Protein AF-A0A7C3RC36-F1 (afdb_monomer_lite)

Radius of gyration: 30.32 Å; chains: 1; bounding box: 70×26×83 Å

Structure (mmCIF, N/CA/C/O backbone):
data_AF-A0A7C3RC36-F1
#
_entry.id   AF-A0A7C3RC36-F1
#
loop_
_atom_site.group_PDB
_atom_site.id
_atom_site.type_symbol
_atom_site.label_atom_id
_atom_site.label_alt_id
_atom_site.label_comp_id
_atom_site.label_asym_id
_atom_site.label_entity_id
_atom_site.label_seq_id
_atom_site.pdbx_PDB_ins_code
_atom_site.Cartn_x
_atom_site.Cartn_y
_atom_site.Cartn_z
_atom_site.occupancy
_atom_site.B_iso_or_equiv
_atom_site.auth_seq_id
_atom_site.auth_comp_id
_atom_site.auth_asym_id
_atom_site.auth_atom_id
_atom_site.pdbx_PDB_model_num
ATOM 1 N N . MET A 1 1 ? 49.256 -18.313 -55.784 1.00 41.12 1 MET A N 1
ATOM 2 C CA . MET A 1 1 ? 48.432 -17.602 -54.780 1.00 41.12 1 MET A CA 1
ATOM 3 C C . MET A 1 1 ? 48.612 -16.095 -54.955 1.00 41.12 1 MET A C 1
ATOM 5 O O . MET A 1 1 ? 49.393 -15.499 -54.232 1.00 41.12 1 MET A O 1
ATOM 9 N N . ALA A 1 2 ? 47.983 -15.483 -55.966 1.00 47.84 2 ALA A N 1
ATOM 10 C CA . ALA A 1 2 ? 48.181 -14.054 -56.260 1.00 47.84 2 ALA A CA 1
ATOM 11 C C . ALA A 1 2 ? 47.022 -13.438 -57.072 1.00 47.84 2 ALA A C 1
ATOM 13 O O . ALA A 1 2 ? 47.257 -12.705 -58.027 1.00 47.84 2 ALA A O 1
ATOM 14 N N . SER A 1 3 ? 45.765 -13.757 -56.743 1.00 48.69 3 SER A N 1
ATOM 15 C CA . SER A 1 3 ? 44.600 -13.151 -57.418 1.00 48.69 3 SER A CA 1
ATOM 16 C C . SER A 1 3 ? 43.690 -12.329 -56.502 1.00 48.69 3 SER A C 1
ATOM 18 O O . SER A 1 3 ? 42.839 -11.613 -57.009 1.00 48.69 3 SER A O 1
ATOM 20 N N . VAL A 1 4 ? 43.891 -12.352 -55.179 1.00 55.34 4 VAL A N 1
ATOM 21 C CA . VAL A 1 4 ? 43.049 -11.600 -54.220 1.00 55.34 4 VAL A CA 1
ATOM 22 C C . VAL A 1 4 ? 43.537 -10.153 -54.004 1.00 55.34 4 VAL A C 1
ATOM 24 O O . VAL A 1 4 ? 42.806 -9.330 -53.472 1.00 55.34 4 VAL A O 1
ATOM 27 N N . ILE A 1 5 ? 44.750 -9.812 -54.460 1.00 54.00 5 ILE A N 1
ATOM 28 C CA . ILE A 1 5 ? 45.387 -8.495 -54.236 1.00 54.00 5 ILE A CA 1
ATOM 29 C C . ILE A 1 5 ? 45.072 -7.487 -55.367 1.00 54.00 5 ILE A C 1
ATOM 31 O O . ILE A 1 5 ? 45.400 -6.315 -55.258 1.00 54.00 5 ILE A O 1
ATOM 35 N N . LYS A 1 6 ? 44.419 -7.902 -56.464 1.00 52.84 6 LYS A N 1
ATOM 36 C CA . LYS A 1 6 ? 44.285 -7.067 -57.678 1.00 52.84 6 LYS A CA 1
ATOM 37 C C . LYS A 1 6 ? 42.947 -6.338 -57.851 1.00 52.84 6 LYS A C 1
ATOM 39 O O . LYS A 1 6 ? 42.795 -5.623 -58.836 1.00 52.84 6 LYS A O 1
ATOM 44 N N . ASP A 1 7 ? 42.001 -6.503 -56.926 1.00 60.94 7 ASP A N 1
ATOM 45 C CA . ASP A 1 7 ? 40.666 -5.894 -57.010 1.00 60.94 7 ASP A CA 1
ATOM 46 C C . ASP A 1 7 ? 40.383 -4.990 -55.800 1.00 60.94 7 ASP A C 1
ATOM 48 O O . ASP A 1 7 ? 39.564 -5.278 -54.926 1.00 60.94 7 ASP A O 1
ATOM 52 N N . GLU A 1 8 ? 41.128 -3.88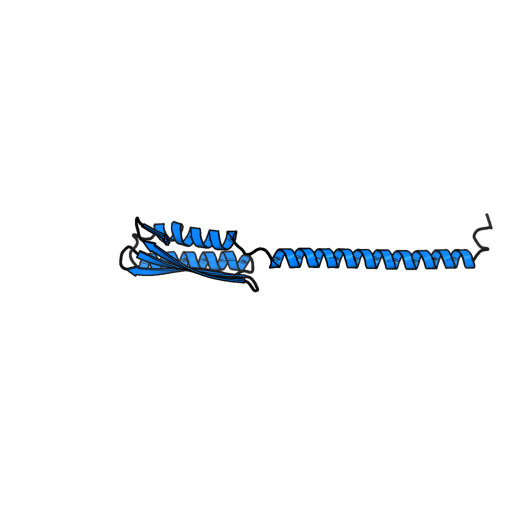5 -55.732 1.00 69.62 8 GLU A N 1
ATOM 53 C CA . GLU A 1 8 ? 41.022 -2.881 -54.664 1.00 69.62 8 GLU A CA 1
ATOM 54 C C . GLU A 1 8 ? 39.613 -2.271 -54.579 1.00 69.62 8 GLU A C 1
ATOM 56 O O . GLU A 1 8 ? 39.126 -1.948 -53.495 1.00 69.62 8 GLU A O 1
ATOM 61 N N . ARG A 1 9 ? 38.913 -2.173 -55.719 1.00 71.44 9 ARG A N 1
ATOM 62 C CA . ARG A 1 9 ? 37.530 -1.678 -55.785 1.00 71.44 9 ARG A CA 1
ATOM 63 C C . ARG A 1 9 ? 36.546 -2.682 -55.187 1.00 71.44 9 ARG A C 1
ATOM 65 O O . ARG A 1 9 ? 35.662 -2.278 -54.433 1.00 71.44 9 ARG A O 1
ATOM 72 N N . GLY A 1 10 ? 36.723 -3.974 -55.474 1.00 72.31 10 GLY A N 1
ATOM 73 C CA . GLY A 1 10 ? 35.944 -5.051 -54.864 1.00 72.31 10 GLY A CA 1
ATOM 74 C C . GLY A 1 10 ? 36.140 -5.129 -53.348 1.00 72.31 10 GLY A C 1
ATOM 75 O O . GLY A 1 10 ? 35.162 -5.208 -52.607 1.00 72.31 10 GLY A O 1
ATOM 76 N N . GLN A 1 11 ? 37.382 -5.012 -52.863 1.00 77.62 11 GLN A N 1
ATOM 77 C CA . GLN A 1 11 ? 37.661 -4.968 -51.421 1.00 77.62 11 GLN A CA 1
ATOM 78 C C . GLN A 1 11 ? 37.024 -3.751 -50.742 1.00 77.62 11 GLN A C 1
ATOM 80 O O . GLN A 1 11 ? 36.421 -3.896 -49.680 1.00 77.62 11 GLN A O 1
ATOM 85 N N . MET A 1 12 ? 37.092 -2.569 -51.361 1.00 80.50 12 MET A N 1
ATOM 86 C CA . MET A 1 12 ? 36.468 -1.358 -50.822 1.00 80.50 12 MET A CA 1
ATOM 87 C C . MET A 1 12 ? 34.943 -1.498 -50.700 1.00 80.50 12 MET A C 1
ATOM 89 O O . MET A 1 12 ? 34.372 -1.092 -49.690 1.00 80.50 12 MET A O 1
ATOM 93 N N . LEU A 1 13 ? 34.291 -2.133 -51.679 1.00 81.81 13 LEU A N 1
ATOM 94 C CA . LEU A 1 13 ? 32.861 -2.455 -51.634 1.00 81.81 13 LEU A CA 1
ATOM 95 C C . LEU A 1 13 ? 32.517 -3.416 -50.492 1.00 81.81 13 LEU A C 1
ATOM 97 O O . LEU A 1 13 ? 31.538 -3.198 -49.776 1.00 81.81 13 LEU A O 1
ATOM 101 N N . VAL A 1 14 ? 33.340 -4.448 -50.287 1.00 85.31 14 VAL A N 1
ATOM 102 C CA . VAL A 1 14 ? 33.167 -5.393 -49.176 1.00 85.31 14 VAL A CA 1
ATOM 103 C C . VAL A 1 14 ? 33.292 -4.670 -47.834 1.00 85.31 14 VAL A C 1
ATOM 105 O O . VAL A 1 14 ? 32.406 -4.816 -46.992 1.00 85.31 14 VAL A O 1
ATOM 108 N N . PHE A 1 15 ? 34.305 -3.818 -47.649 1.00 87.19 15 PHE A N 1
ATOM 109 C CA . PHE A 1 15 ? 34.443 -3.014 -46.430 1.00 87.19 15 PHE A CA 1
ATOM 110 C C . PHE A 1 15 ? 33.249 -2.085 -46.202 1.00 87.19 15 PHE A C 1
ATOM 112 O O . PHE A 1 15 ? 32.733 -2.019 -45.088 1.00 87.19 15 PHE A O 1
ATOM 119 N N . PHE A 1 16 ? 32.761 -1.415 -47.247 1.00 88.31 16 PHE A N 1
ATOM 120 C CA . PHE A 1 16 ? 31.613 -0.520 -47.126 1.00 88.31 16 PHE A CA 1
ATOM 121 C C . PHE A 1 16 ? 30.345 -1.280 -46.724 1.00 88.31 16 PHE A C 1
ATOM 123 O O . PHE A 1 16 ? 29.621 -0.858 -45.823 1.00 88.31 16 PHE A O 1
ATOM 130 N N . SER A 1 17 ? 30.107 -2.440 -47.341 1.00 88.44 17 SER A N 1
ATOM 131 C CA . SER A 1 17 ? 28.969 -3.298 -47.001 1.00 88.44 17 SER A CA 1
ATOM 132 C C . SER A 1 17 ? 29.030 -3.797 -45.554 1.00 88.44 17 SER A C 1
ATOM 134 O O . SER A 1 17 ? 28.016 -3.789 -44.859 1.00 88.44 17 SER A O 1
ATOM 136 N N . LEU A 1 18 ? 30.225 -4.140 -45.064 1.00 91.19 18 LEU A N 1
ATOM 137 C CA . LEU A 1 18 ? 30.443 -4.582 -43.690 1.00 91.19 18 LEU A CA 1
ATOM 138 C C . LEU A 1 18 ? 30.184 -3.454 -42.679 1.00 91.19 18 LEU A C 1
ATOM 140 O O . LEU A 1 18 ? 29.532 -3.677 -41.658 1.00 91.19 18 LEU A O 1
ATOM 144 N N . VAL A 1 19 ? 30.625 -2.229 -42.980 1.00 93.44 19 VAL A N 1
ATOM 145 C CA . VAL A 1 19 ? 30.347 -1.046 -42.147 1.00 93.44 19 VAL A CA 1
ATOM 146 C C . VAL A 1 19 ? 28.845 -0.768 -42.083 1.00 93.44 19 VAL A C 1
ATOM 148 O O . VAL A 1 19 ? 28.298 -0.611 -40.992 1.00 93.44 19 VAL A O 1
ATOM 151 N N . VAL A 1 20 ? 28.153 -0.778 -43.225 1.00 93.56 20 VAL A N 1
ATOM 152 C CA . VAL A 1 20 ? 26.699 -0.556 -43.278 1.00 93.56 20 VAL A CA 1
ATOM 153 C C . VAL A 1 20 ? 25.944 -1.646 -42.514 1.00 93.56 20 VAL A C 1
ATOM 155 O O . VAL A 1 20 ? 25.061 -1.329 -41.720 1.00 93.56 20 VAL A O 1
ATOM 158 N N . ALA A 1 21 ? 26.319 -2.917 -42.678 1.00 93.19 21 ALA A N 1
ATOM 159 C CA . ALA A 1 21 ? 25.715 -4.023 -41.936 1.00 93.19 21 ALA A CA 1
ATOM 160 C C . ALA A 1 21 ? 25.904 -3.871 -40.419 1.00 93.19 21 ALA A C 1
ATOM 162 O O . ALA A 1 21 ? 24.972 -4.107 -39.651 1.00 93.19 21 ALA A O 1
ATOM 163 N N . THR A 1 22 ? 27.080 -3.410 -39.988 1.00 92.25 22 THR A N 1
ATOM 164 C CA . THR A 1 22 ? 27.376 -3.164 -38.569 1.00 92.25 22 THR A CA 1
ATOM 165 C C . THR A 1 22 ? 26.521 -2.025 -38.010 1.00 92.25 22 THR A C 1
ATOM 167 O O . THR A 1 22 ? 25.966 -2.152 -36.919 1.00 92.25 22 THR A O 1
ATOM 170 N N . ILE A 1 23 ? 26.345 -0.938 -38.770 1.00 94.00 23 ILE A N 1
ATOM 171 C CA . ILE A 1 23 ? 25.473 0.182 -38.385 1.00 94.00 23 ILE A CA 1
ATOM 172 C C . ILE A 1 23 ? 24.019 -0.287 -38.261 1.00 94.00 23 ILE A C 1
ATOM 174 O O . ILE A 1 23 ? 23.360 0.008 -37.265 1.00 94.00 23 ILE A O 1
ATOM 178 N N . LEU A 1 24 ? 23.522 -1.054 -39.235 1.00 92.44 24 LEU A N 1
ATOM 179 C CA . LEU A 1 24 ? 22.159 -1.592 -39.212 1.00 92.44 24 LEU A CA 1
ATOM 180 C C . LEU A 1 24 ? 21.934 -2.551 -38.038 1.00 92.44 24 LEU A C 1
ATOM 182 O O . LEU A 1 24 ? 20.889 -2.487 -37.388 1.00 92.44 24 LEU A O 1
ATOM 186 N N . ALA A 1 25 ? 22.914 -3.401 -37.724 1.00 91.88 25 ALA A N 1
ATOM 187 C CA . ALA A 1 25 ? 22.858 -4.280 -36.561 1.00 91.88 25 ALA A CA 1
ATOM 188 C C . ALA A 1 25 ? 22.783 -3.472 -35.256 1.00 91.88 25 ALA A C 1
ATOM 190 O O . ALA A 1 25 ? 21.935 -3.748 -34.409 1.00 91.88 25 ALA A O 1
ATOM 191 N N . TYR A 1 26 ? 23.605 -2.427 -35.120 1.00 93.38 26 TYR A N 1
ATOM 192 C CA . TYR A 1 26 ? 23.609 -1.575 -33.931 1.00 93.38 26 TYR A CA 1
ATOM 193 C C . TYR A 1 26 ? 22.287 -0.814 -33.757 1.00 93.38 26 TYR A C 1
ATOM 195 O O . TYR A 1 26 ? 21.710 -0.807 -32.670 1.00 93.38 26 TYR A O 1
ATOM 203 N N . LEU A 1 27 ? 21.755 -0.239 -34.841 1.00 88.56 27 LEU A N 1
ATOM 204 C CA . LEU A 1 27 ? 20.449 0.426 -34.835 1.00 88.56 27 LEU A CA 1
ATOM 205 C C . LEU A 1 27 ? 19.314 -0.539 -34.477 1.00 88.56 27 LEU A C 1
ATOM 207 O O . LEU A 1 27 ? 18.410 -0.167 -33.733 1.00 88.56 27 LEU A O 1
ATOM 211 N N . SER A 1 28 ? 19.379 -1.784 -34.952 1.00 89.94 28 SER A N 1
ATOM 212 C CA . SER A 1 28 ? 18.386 -2.814 -34.627 1.00 89.94 28 SER A CA 1
ATOM 213 C C . SER A 1 28 ? 18.410 -3.175 -33.141 1.00 89.94 28 SER A C 1
ATOM 215 O O . SER A 1 28 ? 17.353 -3.300 -32.524 1.00 89.94 28 SER A O 1
ATOM 217 N N . VAL A 1 29 ? 19.601 -3.283 -32.543 1.00 90.56 29 VAL A N 1
ATOM 218 C CA . VAL A 1 29 ? 19.759 -3.528 -31.100 1.00 90.56 29 VAL A CA 1
ATOM 219 C C . VAL A 1 29 ? 19.218 -2.356 -30.282 1.00 90.56 29 VAL A C 1
ATOM 221 O O . VAL A 1 29 ? 18.442 -2.579 -29.355 1.00 90.56 29 VAL A O 1
ATOM 224 N N . LEU A 1 30 ? 19.555 -1.115 -30.645 1.00 87.88 30 LEU A N 1
ATOM 225 C CA . LEU A 1 30 ? 19.027 0.078 -29.973 1.00 87.88 30 LEU A CA 1
ATOM 226 C C . LEU A 1 30 ? 17.500 0.169 -30.079 1.00 87.88 30 LEU A C 1
ATOM 228 O O . LEU A 1 30 ? 16.824 0.501 -29.108 1.00 87.88 30 LEU A O 1
ATOM 232 N N . HIS A 1 31 ? 16.938 -0.153 -31.244 1.00 85.31 31 HIS A N 1
ATOM 233 C CA . HIS A 1 31 ? 15.493 -0.156 -31.439 1.00 85.31 31 HIS A CA 1
ATOM 234 C C . HIS A 1 31 ? 14.804 -1.230 -30.590 1.00 85.31 31 HIS A C 1
ATOM 236 O O . HIS A 1 31 ? 13.800 -0.943 -29.941 1.00 85.31 31 HIS A O 1
ATOM 242 N N . ALA A 1 32 ? 15.373 -2.437 -30.532 1.00 82.62 32 ALA A N 1
ATOM 243 C CA . ALA A 1 32 ? 14.873 -3.506 -29.676 1.00 82.62 32 ALA A CA 1
ATOM 244 C C . ALA A 1 32 ? 14.923 -3.115 -28.190 1.00 82.62 32 ALA A C 1
ATOM 246 O O . ALA A 1 32 ? 13.947 -3.334 -27.479 1.00 82.62 32 ALA A O 1
ATOM 247 N N . GLN A 1 33 ? 16.008 -2.478 -27.735 1.00 82.12 33 GLN A N 1
ATOM 248 C CA . GLN A 1 33 ? 16.126 -1.958 -26.368 1.00 82.12 33 GLN A CA 1
ATOM 249 C C . GLN A 1 33 ? 15.086 -0.872 -26.072 1.00 82.12 33 GLN A C 1
ATOM 251 O O . GLN A 1 33 ? 14.450 -0.914 -25.023 1.00 82.12 33 GLN A O 1
ATOM 256 N N . ASN A 1 34 ? 14.852 0.053 -27.006 1.00 77.56 34 ASN A N 1
ATOM 257 C CA . ASN A 1 34 ? 13.831 1.091 -26.855 1.00 77.56 34 ASN A CA 1
ATOM 258 C C . ASN A 1 34 ? 12.413 0.514 -26.804 1.00 77.56 34 ASN A C 1
ATOM 260 O O . ASN A 1 34 ? 11.600 0.969 -26.002 1.00 77.56 34 ASN A O 1
ATOM 264 N N . ILE A 1 35 ? 12.108 -0.492 -27.629 1.00 74.81 35 ILE A N 1
ATOM 265 C CA . ILE A 1 35 ? 10.823 -1.198 -27.564 1.00 74.81 35 ILE A CA 1
ATOM 266 C C . ILE A 1 35 ? 10.688 -1.918 -26.222 1.00 74.81 35 ILE A C 1
ATOM 268 O O . ILE A 1 35 ? 9.635 -1.825 -25.598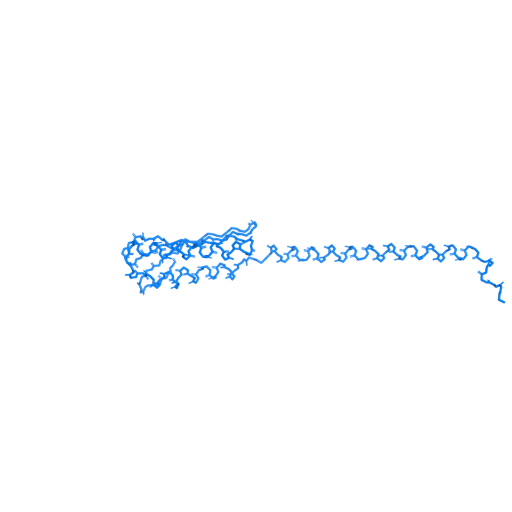 1.00 74.81 35 ILE A O 1
ATOM 272 N N . LEU A 1 36 ? 11.736 -2.603 -25.757 1.00 68.00 36 LEU A N 1
ATOM 273 C CA . LEU A 1 36 ? 11.711 -3.310 -24.477 1.00 68.00 36 LEU A CA 1
ATOM 274 C C . LEU A 1 36 ? 11.466 -2.340 -23.316 1.00 68.00 36 LEU A C 1
ATOM 276 O O . LEU A 1 36 ? 10.556 -2.559 -22.523 1.00 68.00 36 LEU A O 1
ATOM 280 N N . ALA A 1 37 ? 12.200 -1.226 -23.283 1.00 65.88 37 ALA A N 1
ATOM 281 C CA . ALA A 1 37 ? 12.034 -0.172 -22.288 1.00 65.88 37 ALA A CA 1
ATOM 282 C C . ALA A 1 37 ? 10.638 0.468 -22.356 1.00 65.88 37 ALA A C 1
ATOM 284 O O . ALA A 1 37 ? 10.023 0.720 -21.324 1.00 65.88 37 ALA A O 1
ATOM 285 N N . GLY A 1 38 ? 10.100 0.681 -23.562 1.00 57.28 38 GLY A N 1
ATOM 286 C CA . GLY A 1 38 ? 8.742 1.185 -23.763 1.00 57.28 38 GLY A CA 1
ATOM 287 C C . GLY A 1 38 ? 7.668 0.207 -23.279 1.00 57.28 38 GLY A C 1
ATOM 288 O O . GLY A 1 38 ? 6.714 0.619 -22.626 1.00 57.28 38 GLY A O 1
ATOM 289 N N . ILE A 1 39 ? 7.832 -1.092 -23.537 1.00 61.44 39 ILE A N 1
ATOM 290 C CA . ILE A 1 39 ? 6.913 -2.141 -23.072 1.00 61.44 39 ILE A CA 1
ATOM 291 C C . ILE A 1 39 ? 6.992 -2.306 -21.550 1.00 61.44 39 ILE A C 1
ATOM 293 O O . ILE A 1 39 ? 5.954 -2.433 -20.901 1.00 61.44 39 ILE A O 1
ATOM 297 N N . GLU A 1 40 ? 8.190 -2.287 -20.965 1.00 57.12 40 GLU A N 1
ATOM 298 C CA . GLU A 1 40 ? 8.382 -2.374 -19.513 1.00 57.12 40 GLU A CA 1
ATOM 299 C C . GLU A 1 40 ? 7.844 -1.133 -18.793 1.00 57.12 40 GLU A C 1
ATOM 301 O O . GLU A 1 40 ? 7.128 -1.271 -17.799 1.00 57.12 40 GLU A O 1
ATOM 306 N N . SER A 1 41 ? 8.087 0.066 -19.330 1.00 55.38 41 SER A N 1
ATOM 307 C CA . SER A 1 41 ? 7.530 1.326 -18.818 1.00 55.38 41 SER A CA 1
ATOM 308 C C . SER A 1 41 ? 6.000 1.358 -18.924 1.00 55.38 41 SER A C 1
ATOM 310 O O . SER A 1 41 ? 5.298 1.717 -17.981 1.00 55.38 41 SER A O 1
ATOM 312 N N . SER A 1 42 ? 5.451 0.897 -20.047 1.00 48.56 42 SER A N 1
ATOM 313 C CA . SER A 1 42 ? 4.006 0.854 -20.276 1.00 48.56 42 SER A CA 1
ATOM 314 C C . SER A 1 42 ? 3.301 -0.163 -19.368 1.00 48.56 42 SER A C 1
ATOM 316 O O . SER A 1 42 ? 2.230 0.112 -18.822 1.00 48.56 42 SER A O 1
ATOM 318 N N . ARG A 1 43 ? 3.923 -1.326 -19.132 1.00 49.88 43 ARG A N 1
ATOM 319 C CA . ARG A 1 43 ? 3.407 -2.342 -18.202 1.00 49.88 43 ARG A CA 1
ATOM 320 C C . ARG A 1 43 ? 3.516 -1.933 -16.737 1.00 49.88 43 ARG A C 1
ATOM 322 O O . ARG A 1 43 ? 2.660 -2.336 -15.957 1.00 49.88 43 ARG A O 1
ATOM 329 N N . THR A 1 44 ? 4.518 -1.141 -16.365 1.00 51.62 44 THR A N 1
ATOM 330 C CA . THR A 1 44 ? 4.643 -0.617 -14.994 1.00 51.62 44 THR A CA 1
ATOM 331 C C . THR A 1 44 ? 3.655 0.516 -14.698 1.00 51.62 44 THR A C 1
ATOM 333 O O . THR A 1 44 ? 3.271 0.671 -13.544 1.00 51.62 44 THR A O 1
ATOM 336 N N . LEU A 1 45 ? 3.164 1.238 -15.714 1.00 50.88 45 LEU A N 1
ATOM 337 C CA . LEU A 1 45 ? 2.193 2.333 -15.548 1.00 50.88 45 LEU A CA 1
ATOM 338 C C . LEU A 1 45 ? 0.710 1.908 -15.614 1.00 50.88 45 LEU A C 1
ATOM 340 O O . LEU A 1 45 ? -0.140 2.597 -15.061 1.00 50.88 45 LEU A O 1
ATOM 344 N N . MET A 1 46 ? 0.363 0.792 -16.269 1.00 50.12 46 MET A N 1
ATOM 345 C CA . MET A 1 46 ? -1.046 0.442 -16.551 1.00 50.12 46 MET A CA 1
ATOM 346 C C . MET A 1 46 ? -1.695 -0.603 -15.635 1.00 50.12 46 MET A C 1
ATOM 348 O O . MET A 1 46 ? -2.867 -0.941 -15.825 1.00 50.12 46 MET A O 1
ATOM 352 N N . VAL A 1 47 ? -0.992 -1.133 -14.635 1.00 60.53 47 VAL A N 1
ATOM 353 C CA . VAL A 1 47 ? -1.620 -2.051 -13.676 1.00 60.53 47 VAL A CA 1
ATOM 354 C C . VAL A 1 47 ? -2.060 -1.245 -12.466 1.00 60.53 47 VAL A C 1
ATOM 356 O O . VAL A 1 47 ? -1.283 -1.031 -11.540 1.00 60.53 47 VAL A O 1
ATOM 359 N N . PHE A 1 48 ? -3.326 -0.806 -12.466 1.00 64.12 48 PHE A N 1
ATOM 360 C CA . PHE A 1 48 ? -3.952 -0.313 -11.239 1.00 64.12 48 PHE A CA 1
ATOM 361 C C . PHE A 1 48 ? -3.693 -1.355 -10.139 1.00 64.12 48 PHE A C 1
ATOM 363 O O . PHE A 1 48 ? -3.956 -2.542 -10.378 1.00 64.12 48 PHE A O 1
ATOM 370 N N . PRO A 1 49 ? -3.171 -0.960 -8.969 1.00 77.56 49 PRO A N 1
ATOM 371 C CA . PRO A 1 49 ? -2.605 -1.867 -7.975 1.00 77.56 49 PRO A CA 1
ATOM 372 C C . PRO A 1 49 ? -3.712 -2.552 -7.159 1.00 77.56 49 PRO A C 1
ATOM 374 O O . PRO A 1 49 ? -3.776 -2.452 -5.936 1.00 77.56 49 PRO A O 1
ATOM 377 N N . LYS A 1 50 ? -4.608 -3.266 -7.856 1.00 82.94 50 LYS A N 1
ATOM 378 C CA . LYS A 1 50 ? -5.804 -3.924 -7.314 1.00 82.94 50 LYS A CA 1
ATOM 379 C C . LYS A 1 50 ? -5.457 -4.838 -6.149 1.00 82.94 50 LYS A C 1
ATOM 381 O O . LYS A 1 50 ? -6.154 -4.814 -5.144 1.00 82.94 50 LYS A O 1
ATOM 386 N N . GLU A 1 51 ? -4.382 -5.613 -6.275 1.00 83.81 51 GLU A N 1
ATOM 387 C CA . GLU A 1 51 ? -3.966 -6.556 -5.234 1.00 83.81 51 GLU A CA 1
ATOM 388 C C . GLU A 1 51 ? -3.392 -5.852 -4.003 1.00 83.81 51 GLU A C 1
ATOM 390 O O . GLU A 1 51 ? -3.694 -6.250 -2.883 1.00 83.81 51 GLU A O 1
ATOM 395 N N . GLU A 1 52 ? -2.627 -4.773 -4.174 1.00 86.25 52 GLU A N 1
ATOM 396 C CA . GLU A 1 52 ? -2.093 -4.013 -3.038 1.00 86.25 52 GLU A CA 1
ATOM 397 C C . GLU A 1 52 ? -3.224 -3.300 -2.280 1.00 86.25 52 GLU A C 1
ATOM 399 O O . GLU A 1 52 ? -3.330 -3.420 -1.061 1.00 86.25 52 GLU A O 1
ATOM 404 N N . ILE A 1 53 ? -4.148 -2.658 -3.002 1.00 85.81 53 ILE A N 1
ATOM 405 C CA . ILE A 1 53 ? -5.342 -2.038 -2.408 1.00 85.81 53 ILE A CA 1
ATOM 406 C C . ILE A 1 53 ? -6.205 -3.091 -1.702 1.00 85.81 53 ILE A C 1
ATOM 408 O O . ILE A 1 53 ? -6.647 -2.887 -0.570 1.00 85.81 53 ILE A O 1
ATOM 412 N N . ARG A 1 54 ? -6.405 -4.257 -2.327 1.00 88.19 54 ARG A N 1
ATOM 413 C CA . ARG A 1 54 ? -7.127 -5.381 -1.722 1.00 88.19 54 ARG A CA 1
ATOM 414 C C . ARG A 1 54 ? -6.446 -5.873 -0.446 1.00 88.19 54 ARG A C 1
ATOM 416 O O . ARG A 1 54 ? -7.140 -6.149 0.528 1.00 88.19 54 ARG A O 1
ATOM 423 N N . ASN A 1 55 ? -5.119 -5.971 -0.426 1.00 90.19 55 ASN A N 1
ATOM 424 C CA . ASN A 1 55 ? -4.370 -6.383 0.759 1.00 90.19 55 ASN A CA 1
ATOM 425 C C . ASN A 1 55 ? -4.543 -5.381 1.905 1.00 90.19 55 ASN A C 1
ATOM 427 O O . ASN A 1 55 ? -4.824 -5.797 3.029 1.00 90.19 55 ASN A O 1
ATOM 431 N N . LEU A 1 56 ? -4.442 -4.077 1.627 1.00 89.56 56 LEU A N 1
ATOM 432 C CA . LEU A 1 56 ? -4.693 -3.031 2.625 1.00 89.56 56 LEU A CA 1
ATOM 433 C C . LEU A 1 56 ? -6.124 -3.106 3.173 1.00 89.56 56 LEU A C 1
ATOM 435 O O . LEU A 1 56 ? -6.321 -3.039 4.387 1.00 89.56 56 LEU A O 1
ATOM 439 N N . LYS A 1 57 ? -7.110 -3.349 2.301 1.00 88.75 57 LYS A N 1
ATOM 440 C CA . LYS A 1 57 ? -8.508 -3.564 2.694 1.00 88.75 57 LYS A CA 1
ATOM 441 C C . LYS A 1 57 ? -8.673 -4.768 3.614 1.00 88.75 57 LYS A C 1
ATOM 443 O O . LYS A 1 57 ? -9.255 -4.637 4.684 1.00 88.75 57 LYS A O 1
ATOM 448 N N . VAL A 1 58 ? -8.081 -5.912 3.275 1.00 90.00 58 VAL A N 1
ATOM 449 C CA . VAL A 1 58 ? -8.123 -7.108 4.133 1.00 90.00 58 VAL A CA 1
ATOM 450 C C . VAL A 1 58 ? -7.481 -6.850 5.499 1.00 90.00 58 VAL A C 1
ATOM 452 O O . VAL A 1 58 ? -7.995 -7.332 6.508 1.00 90.00 58 VAL A O 1
ATOM 455 N N . ILE A 1 59 ? -6.389 -6.084 5.561 1.00 88.50 59 ILE A N 1
ATOM 456 C CA . ILE A 1 59 ? -5.752 -5.722 6.835 1.00 88.50 59 ILE A CA 1
ATOM 457 C C . ILE A 1 59 ? -6.691 -4.847 7.679 1.00 88.50 59 ILE A C 1
ATOM 459 O O . ILE A 1 59 ? -6.885 -5.134 8.862 1.00 88.50 59 ILE A O 1
ATOM 463 N N . GLY A 1 60 ? -7.313 -3.833 7.073 1.00 84.88 60 GLY A N 1
ATOM 464 C CA . GLY A 1 60 ? -8.286 -2.970 7.743 1.00 84.88 60 GLY A CA 1
ATOM 465 C C . GLY A 1 60 ? -9.531 -3.715 8.235 1.00 84.88 60 GLY A C 1
ATOM 466 O O . GLY A 1 60 ? -10.002 -3.480 9.346 1.00 84.88 60 GLY A O 1
ATOM 467 N N . GLU A 1 61 ? -10.038 -4.657 7.442 1.00 85.44 61 GLU A N 1
ATOM 468 C CA . GLU A 1 61 ? -11.261 -5.399 7.761 1.00 85.44 61 GLU A CA 1
ATOM 469 C C . GLU A 1 61 ? -11.041 -6.553 8.736 1.00 85.44 61 GLU A C 1
ATOM 471 O O . GLU A 1 61 ? -11.909 -6.825 9.557 1.00 85.44 61 GLU A O 1
ATOM 476 N N . LYS A 1 62 ? -9.915 -7.272 8.646 1.00 85.19 62 LYS A N 1
ATOM 477 C CA . LYS A 1 62 ? -9.689 -8.485 9.449 1.00 85.19 62 LYS A CA 1
ATOM 478 C C . LYS A 1 62 ? -8.741 -8.258 10.606 1.00 85.19 62 LYS A C 1
ATOM 480 O O . LYS A 1 62 ? -9.065 -8.641 11.724 1.00 85.19 62 LYS A O 1
ATOM 485 N N . ASN A 1 63 ? -7.577 -7.664 10.356 1.00 82.94 63 ASN A N 1
ATOM 486 C CA . ASN A 1 63 ? -6.536 -7.579 11.381 1.00 82.94 63 ASN A CA 1
ATOM 487 C C . ASN A 1 63 ? -6.886 -6.519 12.420 1.00 82.94 63 ASN A C 1
ATOM 489 O O . ASN A 1 63 ? -6.739 -6.771 13.608 1.00 82.94 63 ASN A O 1
ATOM 493 N N . ILE A 1 64 ? -7.397 -5.363 11.991 1.00 82.75 64 ILE A N 1
ATOM 494 C CA . ILE A 1 64 ? -7.826 -4.315 12.927 1.00 82.75 64 ILE A CA 1
ATOM 495 C C . ILE A 1 64 ? -9.053 -4.766 13.732 1.00 82.75 64 ILE A C 1
ATOM 497 O O . ILE A 1 64 ? -9.135 -4.489 14.926 1.00 82.75 64 ILE A O 1
ATOM 501 N N . MET A 1 65 ? -9.957 -5.541 13.122 1.00 79.00 65 MET A N 1
ATOM 502 C CA . MET A 1 65 ? -11.158 -6.054 13.792 1.00 79.00 65 MET A CA 1
ATOM 503 C C . MET A 1 65 ? -10.845 -7.023 14.939 1.00 79.00 65 MET A C 1
ATOM 505 O O . MET A 1 65 ? -11.654 -7.154 15.852 1.00 79.00 65 MET A O 1
ATOM 509 N N . MET A 1 66 ? -9.669 -7.667 14.944 1.00 81.50 66 MET A N 1
ATOM 510 C CA . MET A 1 66 ? -9.229 -8.515 16.063 1.00 81.50 66 MET A CA 1
ATOM 511 C C . MET A 1 66 ? -9.044 -7.733 17.367 1.00 81.50 66 MET A C 1
ATOM 513 O O . MET A 1 66 ? -9.101 -8.326 18.439 1.00 81.50 66 MET A O 1
ATOM 517 N N . PHE A 1 67 ? -8.834 -6.420 17.277 1.00 82.06 67 PHE A N 1
ATOM 518 C CA . PHE A 1 67 ? -8.582 -5.544 18.421 1.00 82.06 67 PHE A CA 1
ATOM 519 C C . PHE A 1 67 ? -9.821 -4.746 18.834 1.00 82.06 67 PHE A C 1
ATOM 521 O O . PHE A 1 67 ? -9.721 -3.865 19.677 1.00 82.06 67 PHE A O 1
ATOM 528 N N . ILE A 1 68 ? -10.996 -5.028 18.256 1.00 77.94 68 ILE A N 1
ATOM 529 C CA . ILE A 1 68 ? -12.216 -4.245 18.511 1.00 77.94 68 ILE A CA 1
ATOM 530 C C . ILE A 1 68 ? -12.664 -4.266 19.983 1.00 77.94 68 ILE A C 1
ATOM 532 O O . ILE A 1 68 ? -13.337 -3.343 20.429 1.00 77.94 68 ILE A O 1
ATOM 536 N N . ASP A 1 69 ? -12.287 -5.309 20.725 1.00 80.06 69 ASP A N 1
ATOM 537 C CA . ASP A 1 69 ? -12.621 -5.476 22.144 1.00 80.06 69 ASP A CA 1
ATOM 538 C C . ASP A 1 69 ? -11.575 -4.860 23.086 1.00 80.06 69 ASP A C 1
ATOM 540 O O . ASP A 1 69 ? -11.766 -4.850 24.305 1.00 80.06 69 ASP A O 1
ATOM 544 N N . ASP A 1 70 ? -10.474 -4.340 22.539 1.00 81.31 70 ASP A N 1
ATOM 545 C CA . ASP A 1 70 ? -9.452 -3.670 23.328 1.00 81.31 70 ASP A CA 1
ATOM 546 C C . ASP A 1 70 ? -9.945 -2.291 23.790 1.00 81.31 70 ASP A C 1
ATOM 548 O O . ASP A 1 70 ? -10.711 -1.603 23.113 1.00 81.31 70 ASP A O 1
ATOM 552 N N . GLN A 1 71 ? -9.468 -1.846 24.955 1.00 78.62 71 GLN A N 1
ATOM 553 C CA . GLN A 1 71 ? -9.718 -0.476 25.397 1.00 78.62 71 GLN A CA 1
ATOM 554 C C . GLN A 1 71 ? -9.109 0.522 24.406 1.00 78.62 71 GLN A C 1
ATOM 556 O O . GLN A 1 71 ? -8.014 0.297 23.895 1.00 78.62 71 GLN A O 1
ATOM 561 N N . GLU A 1 72 ? -9.773 1.664 24.214 1.00 79.44 72 GLU A N 1
ATOM 562 C CA . GLU A 1 72 ? -9.368 2.725 23.280 1.00 79.44 72 GLU A CA 1
ATOM 563 C C . GLU A 1 72 ? -7.852 3.035 23.259 1.00 79.44 72 GLU A C 1
ATOM 565 O O . GLU A 1 72 ? -7.274 3.019 22.170 1.00 79.44 72 GLU A O 1
ATOM 570 N N . PRO A 1 73 ? -7.146 3.248 24.394 1.00 81.19 73 PRO A N 1
ATOM 571 C CA . PRO A 1 73 ? -5.706 3.524 24.355 1.00 81.19 73 PRO A CA 1
ATOM 572 C C . PRO A 1 73 ? -4.869 2.353 23.818 1.00 81.19 73 PRO A C 1
ATOM 574 O O . PRO A 1 73 ? -3.865 2.577 23.139 1.00 81.19 73 PRO A O 1
ATOM 577 N N . ASP A 1 74 ? -5.263 1.110 24.095 1.00 85.56 74 ASP A N 1
ATOM 578 C CA . ASP A 1 74 ? -4.547 -0.076 23.620 1.00 85.56 74 ASP A CA 1
ATOM 579 C C . ASP A 1 74 ? -4.875 -0.368 22.148 1.00 85.56 74 ASP A C 1
ATOM 581 O O . ASP A 1 74 ? -3.974 -0.646 21.354 1.00 85.56 74 ASP A O 1
ATOM 585 N N . PHE A 1 75 ? -6.137 -0.177 21.752 1.00 84.81 75 PHE A N 1
ATOM 586 C CA . PHE A 1 75 ? -6.576 -0.232 20.360 1.00 84.81 75 PHE A CA 1
ATOM 587 C C . PHE A 1 75 ? -5.797 0.758 19.484 1.00 84.81 75 PHE A C 1
ATOM 589 O O . PHE A 1 75 ? -5.207 0.368 18.473 1.00 84.81 75 PHE A O 1
ATOM 596 N N . MET A 1 76 ? -5.723 2.031 19.889 1.00 84.06 76 MET A N 1
ATOM 597 C CA . MET A 1 76 ? -5.003 3.063 19.134 1.00 84.06 76 MET A CA 1
ATOM 598 C C . MET A 1 76 ? -3.500 2.760 19.048 1.00 84.06 76 MET A C 1
ATOM 600 O O . MET A 1 76 ? -2.889 2.916 17.992 1.00 84.06 76 MET A O 1
ATOM 604 N N . ASN A 1 77 ? -2.896 2.248 20.124 1.00 89.69 77 ASN A N 1
ATOM 605 C CA . ASN A 1 77 ? -1.487 1.849 20.126 1.00 89.69 77 ASN A CA 1
ATOM 606 C C . ASN A 1 77 ? -1.213 0.672 19.172 1.00 89.69 77 ASN A C 1
ATOM 608 O O . ASN A 1 77 ? -0.258 0.698 18.392 1.00 89.69 77 ASN A O 1
ATOM 612 N N . LYS A 1 78 ? -2.050 -0.370 19.204 1.00 88.38 78 LYS A N 1
ATOM 613 C CA . LYS A 1 78 ? -1.900 -1.552 18.339 1.00 88.38 78 LYS A CA 1
ATOM 614 C C . LYS A 1 78 ? -2.128 -1.215 16.869 1.00 88.38 78 LYS A C 1
ATOM 616 O O . LYS A 1 78 ? -1.335 -1.620 16.020 1.00 88.38 78 LYS A O 1
ATOM 621 N N . THR A 1 79 ? -3.165 -0.441 16.567 1.00 87.75 79 THR A N 1
ATOM 622 C CA . THR A 1 79 ? -3.471 -0.012 15.195 1.00 87.75 79 THR A CA 1
ATOM 623 C C . THR A 1 79 ? -2.403 0.925 14.635 1.00 87.75 79 THR A C 1
ATOM 625 O O . THR A 1 79 ? -1.990 0.736 13.492 1.00 87.75 79 THR A O 1
ATOM 628 N N . SER A 1 80 ? -1.852 1.838 15.444 1.00 89.81 80 SER A N 1
ATOM 629 C CA . SER A 1 80 ? -0.697 2.656 15.048 1.00 89.81 80 SER A CA 1
ATOM 630 C C . SER A 1 80 ? 0.526 1.800 14.713 1.00 89.81 80 SER A C 1
ATOM 632 O O . SER A 1 80 ? 1.158 2.016 13.685 1.00 89.81 80 SER A O 1
ATOM 634 N N . LYS A 1 81 ? 0.840 0.777 15.521 1.00 91.31 81 LYS A N 1
ATOM 635 C CA . LYS A 1 81 ? 1.958 -0.141 15.226 1.00 91.31 81 LYS A CA 1
ATOM 636 C C . LYS A 1 81 ? 1.761 -0.895 13.912 1.00 91.31 81 LYS A C 1
ATOM 638 O O . LYS A 1 81 ? 2.731 -1.140 13.199 1.00 91.31 81 LYS A O 1
ATOM 643 N N . ILE A 1 82 ? 0.523 -1.270 13.592 1.00 90.50 82 ILE A N 1
ATOM 644 C CA . ILE A 1 82 ? 0.187 -1.895 12.308 1.00 90.50 82 ILE A CA 1
ATOM 645 C C . ILE A 1 82 ? 0.383 -0.896 11.165 1.00 90.50 82 ILE A C 1
ATOM 647 O O . ILE A 1 82 ? 1.041 -1.242 10.186 1.00 90.50 82 ILE A O 1
ATOM 651 N N . SER A 1 83 ? -0.112 0.339 11.303 1.00 92.81 83 SER A N 1
ATOM 652 C CA . SER A 1 83 ? 0.121 1.423 10.335 1.00 92.81 83 SER A CA 1
ATOM 653 C C . SER A 1 83 ? 1.619 1.617 10.066 1.00 92.81 83 SER A C 1
ATOM 655 O O . SER A 1 83 ? 2.041 1.599 8.909 1.00 92.81 83 SER A O 1
ATOM 657 N N . ASP A 1 84 ? 2.451 1.680 11.108 1.00 93.69 84 ASP A N 1
ATOM 658 C CA . ASP A 1 84 ? 3.904 1.840 10.970 1.00 93.69 84 ASP A CA 1
ATOM 659 C C . ASP A 1 84 ? 4.560 0.665 10.229 1.00 93.69 84 ASP A C 1
ATOM 661 O O . ASP A 1 84 ? 5.421 0.857 9.365 1.00 93.69 84 ASP A O 1
ATOM 665 N N . GLN A 1 85 ? 4.134 -0.568 10.519 1.00 92.12 85 GLN A N 1
ATOM 666 C CA . GLN A 1 85 ? 4.622 -1.756 9.816 1.00 92.12 85 GLN A CA 1
ATOM 667 C C . GLN A 1 85 ? 4.226 -1.756 8.335 1.00 92.12 85 GLN A C 1
ATOM 669 O O . GLN A 1 85 ? 5.048 -2.112 7.488 1.00 92.12 85 GLN A O 1
ATOM 674 N N . ILE A 1 86 ? 3.000 -1.338 8.010 1.00 92.69 86 ILE A N 1
ATOM 675 C CA . ILE A 1 86 ? 2.525 -1.221 6.626 1.00 92.69 86 ILE A CA 1
ATOM 676 C C . ILE A 1 86 ? 3.334 -0.155 5.890 1.00 92.69 86 ILE A C 1
ATOM 678 O O . ILE A 1 86 ? 3.873 -0.447 4.823 1.00 92.69 86 ILE A O 1
ATOM 682 N N . LYS A 1 87 ? 3.510 1.031 6.481 1.00 93.56 87 LYS A N 1
ATOM 683 C CA . LYS A 1 87 ? 4.324 2.108 5.900 1.00 93.56 87 LYS A CA 1
ATOM 684 C C . LYS A 1 87 ? 5.726 1.624 5.560 1.00 93.56 87 LYS A C 1
ATOM 686 O O . LYS A 1 87 ? 6.187 1.815 4.438 1.00 93.56 87 LYS A O 1
ATOM 691 N N . LEU A 1 88 ? 6.386 0.938 6.495 1.00 93.12 88 LEU A N 1
ATOM 692 C CA . LEU A 1 88 ? 7.721 0.376 6.279 1.00 93.12 88 LEU A CA 1
ATOM 693 C C . LEU A 1 88 ? 7.739 -0.695 5.180 1.00 93.12 88 LEU A C 1
ATOM 695 O O . LEU A 1 88 ? 8.659 -0.722 4.362 1.00 93.12 88 LEU A O 1
ATOM 699 N N . LEU A 1 89 ? 6.743 -1.583 5.153 1.00 91.62 89 LEU A N 1
ATOM 700 C CA . LEU A 1 89 ? 6.644 -2.649 4.156 1.00 91.62 89 LEU A CA 1
ATOM 701 C C . LEU A 1 89 ? 6.457 -2.088 2.742 1.00 91.62 89 LEU A C 1
ATOM 703 O O . LEU A 1 89 ? 7.119 -2.544 1.809 1.00 91.62 89 LEU A O 1
ATOM 707 N N . TYR A 1 90 ? 5.570 -1.109 2.586 1.00 88.25 90 TYR A N 1
ATOM 708 C CA . TYR A 1 90 ? 5.260 -0.498 1.297 1.00 88.25 90 TYR A CA 1
ATOM 709 C C . TYR A 1 90 ? 6.394 0.423 0.834 1.00 88.25 90 TYR A C 1
ATOM 711 O O . TYR A 1 90 ? 6.794 0.344 -0.328 1.00 88.25 90 TYR A O 1
ATOM 719 N N . ALA A 1 91 ? 7.029 1.168 1.748 1.00 88.88 91 ALA A N 1
ATOM 720 C CA . ALA A 1 91 ? 8.188 2.001 1.427 1.00 88.88 91 ALA A CA 1
ATOM 721 C C . ALA A 1 91 ? 9.353 1.187 0.838 1.00 88.88 91 ALA A C 1
ATOM 723 O O . ALA A 1 91 ? 10.018 1.643 -0.090 1.00 88.88 91 ALA A O 1
ATOM 724 N N . ARG A 1 92 ? 9.573 -0.056 1.301 1.00 85.81 92 ARG A N 1
ATOM 725 C CA . ARG A 1 92 ? 10.579 -0.969 0.714 1.00 85.81 92 ARG A CA 1
ATOM 726 C C . ARG A 1 92 ? 10.304 -1.325 -0.748 1.00 85.81 92 ARG A C 1
ATOM 728 O O . ARG A 1 92 ? 11.238 -1.675 -1.462 1.00 85.81 92 ARG A O 1
ATOM 735 N N . LYS A 1 93 ? 9.047 -1.254 -1.184 1.00 85.12 93 LYS A N 1
ATOM 736 C CA . LYS A 1 93 ? 8.629 -1.472 -2.574 1.00 85.12 93 LYS A CA 1
ATOM 737 C C . LYS A 1 93 ? 8.651 -0.178 -3.405 1.00 85.12 93 LYS A C 1
ATOM 739 O O . LYS A 1 93 ? 8.273 -0.215 -4.570 1.00 85.12 93 LYS A O 1
ATOM 744 N N . GLY A 1 94 ? 9.067 0.954 -2.827 1.00 83.00 94 GLY A N 1
ATOM 745 C CA . GLY A 1 94 ? 9.050 2.261 -3.491 1.00 83.00 94 GLY A CA 1
ATOM 746 C C . GLY A 1 94 ? 7.656 2.884 -3.603 1.00 83.00 94 GLY A C 1
ATOM 747 O O . GLY A 1 94 ? 7.461 3.790 -4.407 1.00 83.00 94 GLY A O 1
ATOM 748 N N . VAL A 1 95 ? 6.692 2.403 -2.814 1.00 88.56 95 VAL A N 1
ATOM 749 C CA . VAL A 1 95 ? 5.308 2.896 -2.795 1.00 88.56 95 VAL A CA 1
ATOM 750 C C . VAL A 1 95 ? 4.913 3.304 -1.379 1.00 88.56 95 VAL A C 1
ATOM 752 O O . VAL A 1 95 ? 5.536 2.897 -0.402 1.00 88.56 95 VAL A O 1
ATOM 755 N N . TYR A 1 96 ? 3.871 4.110 -1.240 1.00 89.12 96 TYR A N 1
ATOM 756 C CA . TYR A 1 96 ? 3.291 4.449 0.052 1.00 89.12 96 TYR A CA 1
ATOM 757 C C . TYR A 1 96 ? 1.996 3.666 0.256 1.00 89.12 96 TYR A C 1
ATOM 759 O O . TYR A 1 96 ? 1.164 3.563 -0.643 1.00 89.12 96 TYR A O 1
ATOM 767 N N . GLY A 1 97 ? 1.827 3.113 1.450 1.00 91.50 97 GLY A N 1
ATOM 768 C CA . GLY A 1 97 ? 0.618 2.423 1.870 1.00 91.50 97 GLY A CA 1
ATOM 769 C C . GLY A 1 97 ? 0.381 2.695 3.345 1.00 91.50 97 GLY A C 1
ATOM 770 O O . GLY A 1 97 ? 1.329 2.683 4.132 1.00 91.50 97 GLY A O 1
ATOM 771 N N . ASP A 1 98 ? -0.866 2.951 3.713 1.00 92.69 98 ASP A N 1
ATOM 772 C CA . ASP A 1 98 ? -1.263 3.225 5.086 1.00 92.69 98 ASP A CA 1
ATOM 773 C C . ASP A 1 98 ? -2.674 2.706 5.369 1.00 92.69 98 ASP A C 1
ATOM 775 O O . ASP A 1 98 ? -3.544 2.697 4.495 1.00 92.69 98 ASP A O 1
ATOM 779 N N . VAL A 1 99 ? -2.886 2.280 6.609 1.00 90.94 99 VAL A N 1
ATOM 780 C CA . VAL A 1 99 ? -4.185 1.884 7.147 1.00 90.94 99 VAL A CA 1
ATOM 781 C C . VAL A 1 99 ? -4.286 2.473 8.546 1.00 90.94 99 VAL A C 1
ATOM 783 O O . VAL A 1 99 ? -3.607 2.013 9.463 1.00 90.94 99 VAL A O 1
ATOM 786 N N . ILE A 1 100 ? -5.134 3.484 8.714 1.00 88.94 100 ILE A N 1
ATOM 787 C CA . ILE A 1 100 ? -5.328 4.165 9.995 1.00 88.94 100 ILE A CA 1
ATOM 788 C C . ILE A 1 100 ? -6.739 3.884 10.491 1.00 88.94 100 ILE A C 1
ATOM 790 O O . ILE A 1 100 ? -7.706 4.123 9.774 1.00 88.94 100 ILE A O 1
ATOM 794 N N . ALA A 1 101 ? -6.866 3.409 11.727 1.00 86.62 101 ALA A N 1
ATOM 795 C CA . ALA A 1 101 ? -8.158 3.228 12.370 1.00 86.62 101 ALA A CA 1
ATOM 796 C C . ALA A 1 101 ? -8.436 4.335 13.387 1.00 86.62 101 ALA A C 1
ATOM 798 O O . ALA A 1 101 ? -7.555 4.755 14.132 1.00 86.62 101 ALA A O 1
ATOM 799 N N . PHE A 1 102 ? -9.690 4.770 13.430 1.00 83.81 102 PHE A N 1
ATOM 800 C CA . PHE A 1 102 ? -10.199 5.772 14.352 1.00 83.81 102 PHE A CA 1
ATOM 801 C C . PHE A 1 102 ? -11.482 5.250 14.988 1.00 83.81 102 PHE A C 1
ATOM 803 O O . PHE A 1 102 ? -12.432 4.882 14.288 1.00 83.81 102 PHE A O 1
ATOM 810 N N . MET A 1 103 ? -11.532 5.216 16.316 1.00 74.00 103 MET A N 1
ATOM 811 C CA . MET A 1 103 ? -12.741 4.817 17.028 1.00 74.00 103 MET A CA 1
ATOM 812 C C . MET A 1 103 ? -13.797 5.923 16.903 1.00 74.00 103 MET A C 1
ATOM 814 O O . MET A 1 103 ? -13.497 7.095 17.119 1.00 74.00 103 MET A O 1
ATOM 818 N N . LYS A 1 104 ? -15.026 5.569 16.501 1.00 69.88 104 LYS A N 1
ATOM 819 C CA . LYS A 1 104 ? -16.101 6.554 16.270 1.00 69.88 104 LYS A CA 1
ATOM 820 C C . LYS A 1 104 ? -17.228 6.432 17.291 1.00 69.88 104 LYS A C 1
ATOM 822 O O . LYS A 1 104 ? -17.777 7.446 17.710 1.00 69.88 104 LYS A O 1
ATOM 827 N N . SER A 1 105 ? -17.609 5.208 17.665 1.00 66.31 105 SER A N 1
ATOM 828 C CA . SER A 1 105 ? -18.674 4.961 18.644 1.00 66.31 105 SER A CA 1
ATOM 829 C C . SER A 1 105 ? -18.648 3.508 19.110 1.00 66.31 105 SER A C 1
ATOM 831 O O . SER A 1 105 ? -18.882 2.626 18.291 1.00 66.31 105 SER A O 1
ATOM 833 N N . GLY A 1 106 ? -18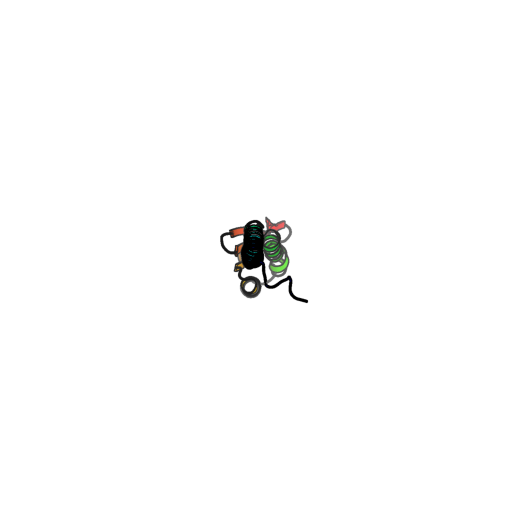.393 3.262 20.401 1.00 71.94 106 GLY A N 1
ATOM 834 C CA . GLY A 1 106 ? -18.486 1.935 21.029 1.00 71.94 106 GLY A CA 1
ATOM 835 C C . GLY A 1 106 ? -17.857 0.814 20.195 1.00 71.94 106 GLY A C 1
ATOM 836 O O . GLY A 1 106 ? -16.650 0.788 20.001 1.00 71.94 106 GLY A O 1
ATOM 837 N N . GLU A 1 107 ? -18.697 -0.075 19.660 1.00 74.69 107 GLU A N 1
ATOM 838 C CA . GLU A 1 107 ? -18.303 -1.235 18.844 1.00 74.69 107 GLU A CA 1
ATOM 839 C C . GLU A 1 107 ? -18.087 -0.926 17.346 1.00 74.69 107 GLU A C 1
ATOM 841 O O . GLU A 1 107 ? -18.127 -1.831 16.509 1.00 74.69 107 GLU A O 1
ATOM 846 N N . CYS A 1 108 ? -17.914 0.343 16.975 1.00 82.88 108 CYS A N 1
ATOM 847 C CA . CYS A 1 108 ? -17.727 0.766 15.593 1.00 82.88 108 CYS A CA 1
ATOM 848 C C . CYS A 1 108 ? -16.541 1.723 15.429 1.00 82.88 108 CYS A C 1
ATOM 850 O O . CYS A 1 108 ? -16.405 2.742 16.122 1.00 82.88 108 CYS A O 1
ATOM 852 N N . TYR A 1 109 ? -15.730 1.438 14.416 1.00 85.00 109 TYR A N 1
ATOM 853 C CA . TYR A 1 109 ? -14.544 2.198 14.053 1.00 85.00 109 TYR A CA 1
ATOM 854 C C . TYR A 1 109 ? -14.546 2.530 12.563 1.00 85.00 109 TYR A C 1
ATOM 856 O O . TYR A 1 109 ? -15.179 1.870 11.740 1.00 85.00 109 TYR A O 1
ATOM 864 N N . SER A 1 110 ? -13.840 3.599 12.217 1.00 88.25 110 SER A N 1
ATOM 865 C CA . SER A 1 110 ? -13.573 3.961 10.837 1.00 88.25 110 SER A CA 1
ATOM 866 C C . SER A 1 110 ? -12.138 3.607 10.494 1.00 88.25 110 SER A C 1
ATOM 868 O O . SER A 1 110 ? -11.232 3.950 11.248 1.00 88.25 110 SER A O 1
ATOM 870 N N . VAL A 1 111 ? -11.928 2.943 9.365 1.00 89.69 111 VAL A N 1
ATOM 871 C CA . VAL A 1 111 ? -10.600 2.669 8.822 1.00 89.69 111 VAL A CA 1
ATOM 872 C C . VAL A 1 111 ? -10.412 3.506 7.580 1.00 89.69 111 VAL A C 1
ATOM 874 O O . VAL A 1 111 ? -11.189 3.390 6.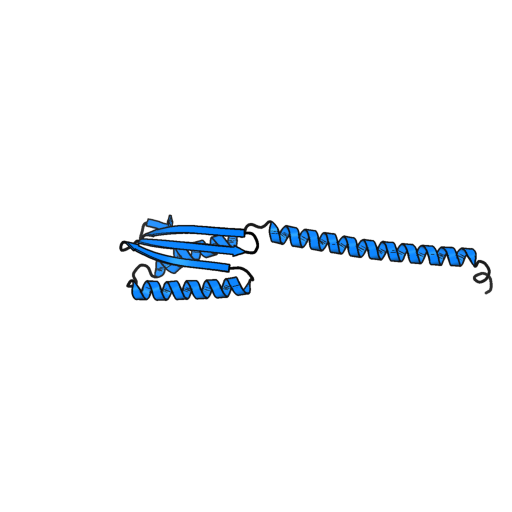640 1.00 89.69 111 VAL A O 1
ATOM 877 N N . ASN A 1 112 ? -9.374 4.324 7.567 1.00 91.75 112 ASN A N 1
ATOM 878 C CA . ASN A 1 112 ? -8.926 5.001 6.371 1.00 91.75 112 ASN A CA 1
ATOM 879 C C . ASN A 1 112 ? -7.790 4.196 5.739 1.00 91.75 112 ASN A C 1
ATOM 881 O O . ASN A 1 112 ? -6.834 3.827 6.424 1.00 91.75 112 ASN A O 1
ATOM 885 N N . ILE A 1 113 ? -7.909 3.918 4.449 1.00 92.00 113 ILE A N 1
ATOM 886 C CA . ILE A 1 113 ? -6.914 3.212 3.652 1.00 92.00 113 ILE A CA 1
ATOM 887 C C . ILE A 1 113 ? -6.362 4.198 2.642 1.00 92.00 113 ILE A C 1
ATOM 889 O O . ILE A 1 113 ? -7.125 4.821 1.906 1.00 92.00 113 ILE A O 1
ATOM 893 N N . THR A 1 114 ? -5.040 4.283 2.565 1.00 92.44 114 THR A N 1
ATOM 894 C CA . THR A 1 114 ? -4.349 5.142 1.607 1.00 92.44 114 THR A CA 1
ATOM 895 C C . THR A 1 114 ? -3.283 4.337 0.885 1.00 92.44 114 THR A C 1
ATOM 897 O O . THR A 1 114 ? -2.495 3.629 1.510 1.00 92.44 114 THR A O 1
ATOM 900 N N . TYR A 1 115 ? -3.231 4.459 -0.435 1.00 91.38 115 TYR A N 1
ATOM 901 C CA . TYR A 1 115 ? -2.182 3.888 -1.267 1.00 91.38 115 TYR A CA 1
ATOM 902 C C . TYR A 1 115 ? -1.726 4.923 -2.292 1.00 91.38 115 TYR A C 1
ATOM 904 O O . TYR A 1 115 ? -2.555 5.518 -2.979 1.00 91.38 115 TYR A O 1
ATOM 912 N N . VAL A 1 116 ? -0.413 5.113 -2.419 1.00 88.31 116 VAL A N 1
ATOM 913 C CA . VAL A 1 116 ? 0.186 6.019 -3.404 1.00 88.31 116 VAL A CA 1
ATOM 914 C C . VAL A 1 116 ? 1.370 5.338 -4.083 1.00 88.31 116 VAL A C 1
ATOM 916 O O . VAL A 1 116 ? 2.288 4.855 -3.423 1.00 88.31 116 VAL A O 1
ATOM 919 N N . SER A 1 117 ? 1.373 5.319 -5.413 1.00 86.12 117 SER A N 1
ATOM 920 C CA . SER A 1 117 ? 2.472 4.795 -6.227 1.00 86.12 117 SER A CA 1
ATOM 921 C C . SER A 1 117 ? 2.619 5.619 -7.498 1.00 86.12 117 SER A C 1
ATOM 923 O O . SER A 1 117 ? 1.807 5.490 -8.415 1.00 86.12 117 SER A O 1
ATOM 925 N N . GLY A 1 118 ? 3.667 6.441 -7.576 1.00 81.19 118 GLY A N 1
ATOM 926 C CA . GLY A 1 118 ? 3.890 7.324 -8.721 1.00 81.19 118 GLY A CA 1
ATOM 927 C C . GLY A 1 118 ? 2.706 8.272 -8.929 1.00 81.19 118 GLY A C 1
ATOM 928 O O . GLY A 1 118 ? 2.446 9.119 -8.082 1.00 81.19 118 GLY A O 1
ATOM 929 N N . GLU A 1 119 ? 1.987 8.104 -10.040 1.00 76.19 119 GLU A N 1
ATOM 930 C CA . GLU A 1 119 ? 0.817 8.917 -10.414 1.00 76.19 119 GLU A CA 1
ATOM 931 C C . GLU A 1 119 ? -0.524 8.354 -9.905 1.00 76.19 119 GLU A C 1
ATOM 933 O O . GLU A 1 119 ? -1.570 8.966 -10.114 1.00 76.19 119 GLU A O 1
ATOM 938 N N . VAL A 1 120 ? -0.525 7.184 -9.257 1.00 79.62 120 VAL A N 1
ATOM 939 C CA . VAL A 1 120 ? -1.749 6.548 -8.754 1.00 79.62 120 VAL A CA 1
ATOM 940 C C . VAL A 1 120 ? -1.913 6.838 -7.270 1.00 79.62 120 VAL A C 1
ATOM 942 O O . VAL A 1 120 ? -1.106 6.388 -6.457 1.00 79.62 120 VAL A O 1
ATOM 945 N N . GLU A 1 121 ? -3.001 7.521 -6.923 1.00 86.94 121 GLU A N 1
ATOM 946 C CA . GLU A 1 121 ? -3.460 7.729 -5.551 1.00 86.94 121 GLU A CA 1
ATOM 947 C C . GLU A 1 121 ? -4.831 7.070 -5.357 1.00 86.94 121 GLU A C 1
ATOM 949 O O . GLU A 1 121 ? -5.747 7.232 -6.166 1.00 86.94 121 GLU A O 1
ATOM 954 N N . TYR A 1 122 ? -4.960 6.301 -4.281 1.00 88.00 122 TYR A N 1
ATOM 955 C CA . TYR A 1 122 ? -6.207 5.689 -3.845 1.00 88.00 122 TYR A CA 1
ATOM 956 C C . TYR A 1 122 ? -6.413 5.978 -2.363 1.00 88.00 122 TYR A C 1
ATOM 958 O O . TYR A 1 122 ? -5.532 5.701 -1.546 1.00 88.00 122 TYR A O 1
ATOM 966 N N . SER A 1 123 ? -7.593 6.487 -2.016 1.00 90.88 123 SER A N 1
ATOM 967 C CA . SER A 1 123 ? -8.025 6.653 -0.634 1.00 90.88 123 SER A CA 1
ATOM 968 C C . SER A 1 123 ? -9.461 6.173 -0.485 1.00 90.88 123 SER A C 1
ATOM 970 O O . SER A 1 123 ? -10.308 6.473 -1.327 1.00 90.88 123 SER A O 1
ATOM 972 N N . ASP A 1 124 ? -9.714 5.398 0.564 1.00 90.25 124 ASP A N 1
ATOM 973 C CA . ASP A 1 124 ? -11.021 4.819 0.848 1.00 90.25 124 ASP A CA 1
ATOM 974 C C . ASP A 1 124 ? -11.251 4.748 2.355 1.00 90.25 124 ASP A C 1
ATOM 976 O O . ASP A 1 124 ? -10.325 4.495 3.128 1.00 90.25 124 ASP A O 1
ATOM 980 N N . GLN A 1 125 ? -12.495 4.960 2.767 1.00 89.94 125 GLN A N 1
ATOM 981 C CA . GLN A 1 125 ? -12.883 4.978 4.167 1.00 89.94 125 GLN A CA 1
ATOM 982 C C . GLN A 1 125 ? -13.914 3.887 4.418 1.00 89.94 125 GLN A C 1
ATOM 984 O O . GLN A 1 125 ? -15.058 3.985 3.987 1.00 89.94 125 GLN A O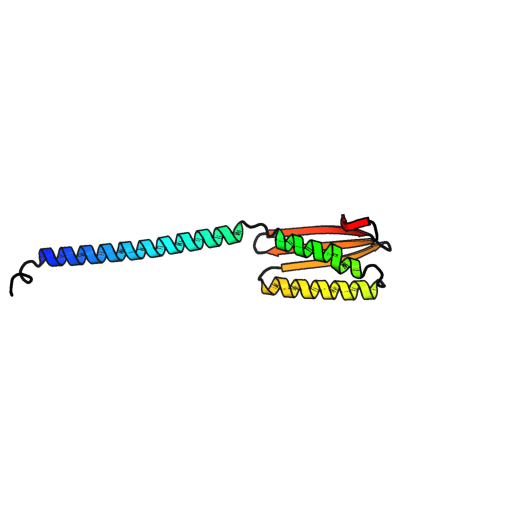 1
ATOM 989 N N . LEU A 1 126 ? -13.510 2.87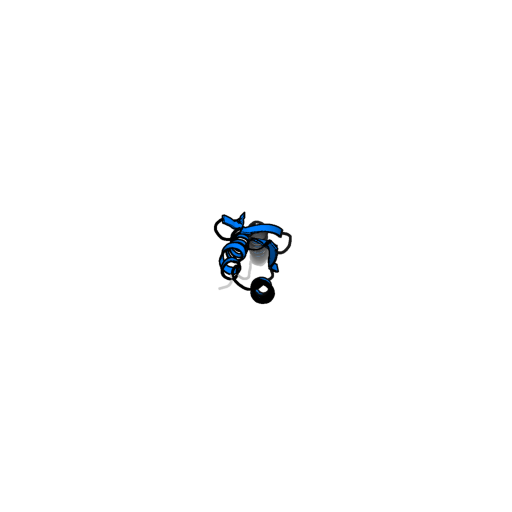7 5.180 1.00 88.56 126 LEU A N 1
ATOM 990 C CA . LEU A 1 126 ? -14.372 1.787 5.608 1.00 88.56 126 LEU A CA 1
ATOM 991 C C . LEU A 1 126 ? -14.956 2.094 6.982 1.00 88.56 126 LEU A C 1
ATOM 993 O O . LEU A 1 126 ? -14.289 2.645 7.868 1.00 88.56 126 LEU A O 1
ATOM 997 N N . TYR A 1 127 ? -16.200 1.692 7.183 1.00 88.38 127 TYR A N 1
ATOM 998 C CA . TYR A 1 127 ? -16.878 1.732 8.463 1.00 88.38 127 TYR A CA 1
ATOM 999 C C . TYR A 1 127 ? -17.123 0.312 8.960 1.00 88.38 127 TYR A C 1
ATOM 1001 O O . TYR A 1 127 ? -17.922 -0.435 8.401 1.00 88.38 127 TYR A O 1
ATOM 1009 N N . CYS A 1 128 ? -16.425 -0.061 10.025 1.00 86.75 128 CYS A N 1
ATOM 1010 C CA . CYS A 1 128 ? -16.408 -1.411 10.560 1.00 86.75 128 CYS A CA 1
ATOM 1011 C C . CYS A 1 128 ? -17.106 -1.462 11.913 1.00 86.75 128 CYS A C 1
ATOM 1013 O O . CYS A 1 128 ? -16.757 -0.713 12.824 1.00 86.75 128 CYS A O 1
ATOM 1015 N N . CYS A 1 129 ? -18.060 -2.380 12.059 1.00 85.25 129 CYS A N 1
ATOM 1016 C CA . CYS A 1 129 ? -18.762 -2.621 13.316 1.00 85.25 129 CYS A CA 1
ATOM 1017 C C . CYS A 1 129 ? -18.717 -4.099 13.701 1.00 85.25 129 CYS A C 1
ATOM 1019 O O . CYS A 1 129 ? -18.849 -4.991 12.849 1.00 85.25 129 CYS A O 1
ATOM 1021 N N . LYS A 1 130 ? -18.621 -4.369 15.006 1.00 79.56 130 LYS A N 1
ATOM 1022 C CA . LYS A 1 130 ? -18.696 -5.734 15.538 1.00 79.56 130 LYS A CA 1
ATOM 1023 C C . LYS A 1 130 ? -19.987 -6.420 15.082 1.00 79.56 130 LYS A C 1
ATOM 1025 O O . LYS A 1 130 ? -21.069 -5.839 15.112 1.00 79.56 130 LYS A O 1
ATOM 1030 N N . GLY A 1 131 ? -19.872 -7.653 14.589 1.00 76.69 131 GLY A N 1
ATOM 1031 C CA . GLY A 1 131 ? -21.012 -8.470 14.151 1.00 76.69 131 GLY A CA 1
ATOM 1032 C C . GLY A 1 131 ? -21.714 -8.031 12.856 1.00 76.69 131 GLY A C 1
ATOM 1033 O O . GLY A 1 131 ? -22.505 -8.807 12.327 1.00 76.69 131 GLY A O 1
ATOM 1034 N N . ARG A 1 132 ? -21.425 -6.837 12.316 1.00 80.06 132 ARG A N 1
ATOM 1035 C CA . ARG A 1 132 ? -22.000 -6.336 11.049 1.00 80.06 132 ARG A CA 1
ATOM 1036 C C . ARG A 1 132 ? -21.000 -6.300 9.891 1.00 80.06 132 ARG A C 1
ATOM 1038 O O . ARG A 1 132 ? -21.424 -6.202 8.745 1.00 80.06 132 ARG A O 1
ATOM 1045 N N . GLY A 1 133 ? -19.705 -6.427 10.183 1.00 77.50 133 GLY A N 1
ATOM 1046 C CA . GLY A 1 133 ? -18.641 -6.347 9.184 1.00 77.50 133 GLY A CA 1
ATOM 1047 C C . GLY A 1 133 ? -18.264 -4.903 8.852 1.00 77.50 133 GLY A C 1
ATOM 1048 O O . GLY A 1 133 ? -18.595 -3.982 9.603 1.00 77.50 133 GLY A O 1
ATOM 1049 N N . CYS A 1 134 ? -17.546 -4.731 7.744 1.00 82.25 134 CYS A N 1
ATOM 1050 C CA . CYS A 1 134 ? -17.087 -3.439 7.245 1.00 82.25 134 CYS A CA 1
ATOM 1051 C C . CYS A 1 134 ? -17.831 -3.059 5.968 1.00 82.25 134 CYS A C 1
ATOM 1053 O O . CYS A 1 134 ? -18.028 -3.911 5.098 1.00 82.25 134 CYS A O 1
ATOM 1055 N N . VAL A 1 135 ? -18.236 -1.793 5.875 1.00 78.31 135 VAL A N 1
ATOM 1056 C CA . VAL A 1 135 ? -18.926 -1.206 4.719 1.00 78.31 135 VAL A CA 1
ATOM 1057 C C . VAL A 1 135 ? -18.136 -0.021 4.201 1.00 78.31 135 VAL A C 1
ATOM 1059 O O . VAL A 1 135 ? -17.697 0.786 5.052 1.00 78.31 135 VAL A O 1
#

Organism: Archaeoglobus fulgidus (NCBI:txid2234)

Sequence (135 aa):
MASVIKDERGQMLVFFSLVVATILAYLSVLHAQNILAGIESSRTLMVFPKEEIRNLKVIGEKNIMMFIDDQEPDFMNKTSKISDQIKLLYARKGVYGDVIAFMKSGECYSVNITYVSGEVEYSDQLYCCKGRGCV

Foldseek 3Di:
DPDPPPCPVVVVVVVVVVVVVVVVVVVVVVVVVVVVVVVVVVVVPPDPPVVLQVVLVCCQFPVLLVCLPPDPVVSQVVQVVVQVVQQVVQVVVVWGWGWHWDDDDRQKIKIWIWIGDDPDTDIDIWIQGPPPTID

Secondary structure (DSSP, 8-state):
--SSSS-HHHHHHHHHHHHHHHHHHHHHHHHHHHHHHHHHHHHHHS---HHHHHHHHHIIIIIGGGGTTS-HHHHHHHHHHHHHHHHHHHHTTT-EEEEEEEEEETTEEEEEEEEEETTEEEEEEEEEETTTEE-

pLDDT: mean 80.95, std 12.47, range [41.12, 94.0]